Protein AF-A0A660KYA1-F1 (afdb_monomer_lite)

pLDDT: mean 77.98, std 19.25, range [27.88, 95.69]

Organism: NCBI:txid166793

Radius of gyration: 19.69 Å; chains: 1; bounding box: 52×46×53 Å

Structure (mmCIF, N/CA/C/O backbone):
data_AF-A0A660KYA1-F1
#
_entry.id   AF-A0A660KYA1-F1
#
loop_
_atom_site.group_PDB
_atom_site.id
_atom_site.type_symbol
_atom_site.label_atom_id
_atom_site.label_alt_id
_atom_site.label_comp_id
_atom_site.label_asym_id
_atom_site.label_entity_id
_atom_site.label_seq_id
_atom_site.pdbx_PDB_ins_code
_atom_site.Cartn_x
_atom_site.Cartn_y
_atom_site.Cartn_z
_atom_site.occupancy
_atom_site.B_iso_or_equiv
_atom_site.auth_seq_id
_atom_site.auth_comp_id
_atom_site.auth_asym_id
_atom_site.auth_atom_id
_atom_site.pdbx_PDB_model_num
ATOM 1 N N . MET A 1 1 ? 7.947 -27.185 -27.663 1.00 55.62 1 MET A N 1
ATOM 2 C CA . MET A 1 1 ? 8.099 -25.722 -27.569 1.00 55.62 1 MET A CA 1
ATOM 3 C C . MET A 1 1 ? 7.355 -25.129 -28.736 1.00 55.62 1 MET A C 1
ATOM 5 O O . MET A 1 1 ? 7.664 -25.486 -29.867 1.00 55.62 1 MET A O 1
ATOM 9 N N . ASP A 1 2 ? 6.355 -24.306 -28.454 1.00 72.62 2 ASP A N 1
ATOM 10 C CA . ASP A 1 2 ? 5.594 -23.610 -29.486 1.00 72.62 2 ASP A CA 1
ATOM 11 C C . ASP A 1 2 ? 6.434 -22.477 -30.085 1.00 72.62 2 ASP A C 1
ATOM 13 O O . ASP A 1 2 ? 7.180 -21.807 -29.367 1.00 72.62 2 ASP A O 1
ATOM 17 N N . THR A 1 3 ? 6.301 -22.231 -31.388 1.00 73.06 3 THR A N 1
ATOM 18 C CA . THR A 1 3 ? 7.051 -21.188 -32.115 1.00 73.06 3 THR A CA 1
ATOM 19 C C . THR A 1 3 ? 6.911 -19.813 -31.451 1.00 73.06 3 THR A C 1
ATOM 21 O O . THR A 1 3 ? 7.889 -19.086 -31.301 1.00 73.06 3 THR A O 1
ATOM 24 N N . ASN A 1 4 ? 5.722 -19.514 -30.921 1.00 71.75 4 ASN A N 1
ATOM 25 C CA . ASN A 1 4 ? 5.439 -18.275 -30.191 1.00 71.75 4 ASN A CA 1
ATOM 26 C C . ASN A 1 4 ? 6.200 -18.166 -28.857 1.00 71.75 4 ASN A C 1
ATOM 28 O O . ASN A 1 4 ? 6.619 -17.079 -28.465 1.00 71.75 4 ASN A O 1
ATOM 32 N N . GLN A 1 5 ? 6.402 -19.281 -28.145 1.00 71.19 5 GLN A N 1
ATOM 33 C CA . GLN A 1 5 ? 7.176 -19.287 -26.897 1.00 71.19 5 GLN A CA 1
ATOM 34 C C . GLN A 1 5 ? 8.670 -19.102 -27.172 1.00 71.19 5 GLN A C 1
ATOM 36 O O . GLN A 1 5 ? 9.360 -18.427 -26.409 1.00 71.19 5 GLN A O 1
ATOM 41 N N . TYR A 1 6 ? 9.156 -19.664 -28.279 1.00 75.31 6 TYR A N 1
ATOM 42 C CA . TYR A 1 6 ? 10.536 -19.500 -28.719 1.00 75.31 6 TYR A CA 1
ATOM 43 C C . TYR A 1 6 ? 10.843 -18.042 -29.088 1.00 75.31 6 TYR A C 1
ATOM 45 O O . TYR A 1 6 ? 11.809 -17.475 -28.582 1.00 75.31 6 TYR A O 1
ATOM 53 N N . GLU A 1 7 ? 9.997 -17.397 -29.895 1.00 78.12 7 GLU A N 1
ATOM 54 C CA . GLU A 1 7 ? 10.187 -15.991 -30.282 1.00 78.12 7 GLU A CA 1
ATOM 55 C C . GLU A 1 7 ? 10.126 -15.035 -29.083 1.00 78.12 7 GLU A C 1
ATOM 57 O O . GLU A 1 7 ? 10.932 -14.103 -28.979 1.00 78.12 7 GLU A O 1
ATOM 62 N N . ALA A 1 8 ? 9.227 -15.296 -28.131 1.00 75.00 8 ALA A N 1
ATOM 63 C CA . ALA A 1 8 ? 9.150 -14.537 -26.888 1.00 75.00 8 ALA A CA 1
ATOM 64 C C . ALA A 1 8 ? 10.419 -14.699 -26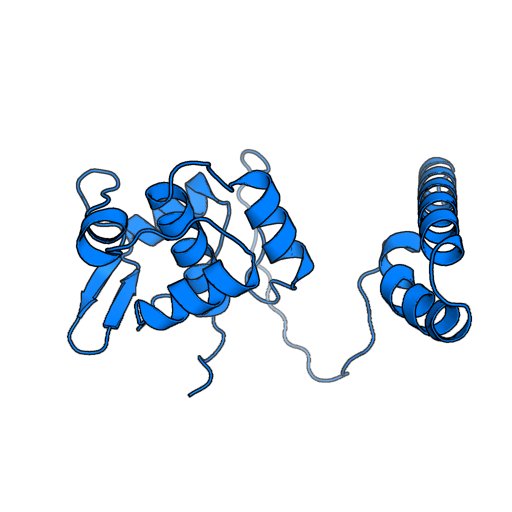.032 1.00 75.00 8 ALA A C 1
ATOM 66 O O . ALA A 1 8 ? 10.960 -13.703 -25.547 1.00 75.00 8 ALA A O 1
ATOM 67 N N . ALA A 1 9 ? 10.934 -15.924 -25.882 1.00 75.38 9 ALA A N 1
ATOM 68 C CA . ALA A 1 9 ? 12.169 -16.188 -25.143 1.00 75.38 9 ALA A CA 1
ATOM 69 C C . ALA A 1 9 ? 13.390 -15.531 -25.810 1.00 75.38 9 ALA A C 1
ATOM 71 O O . ALA A 1 9 ? 14.206 -14.910 -25.132 1.00 75.38 9 ALA A O 1
ATOM 72 N N . VAL A 1 10 ? 13.484 -15.588 -27.144 1.00 80.00 10 VAL A N 1
ATOM 73 C CA . VAL A 1 10 ? 14.553 -14.931 -27.915 1.00 80.00 10 VAL A CA 1
ATOM 74 C C . VAL A 1 10 ? 14.497 -13.412 -27.757 1.00 80.00 10 VAL A C 1
ATOM 76 O O . VAL A 1 10 ? 15.536 -12.770 -27.602 1.00 80.00 10 VAL A O 1
ATOM 79 N N . THR A 1 11 ? 13.299 -12.828 -27.762 1.00 84.44 11 THR A N 1
ATOM 80 C CA . THR A 1 11 ? 13.113 -11.384 -27.568 1.00 84.44 11 THR A CA 1
ATOM 81 C C . THR A 1 11 ? 13.566 -10.959 -26.171 1.00 84.44 11 THR A C 1
ATOM 83 O O . THR A 1 11 ? 14.367 -10.035 -26.047 1.00 84.44 11 THR A O 1
ATOM 86 N N . ARG A 1 12 ? 13.151 -11.686 -25.125 1.00 80.06 12 ARG A N 1
ATOM 87 C CA . ARG A 1 12 ? 13.572 -11.422 -23.737 1.00 80.06 12 ARG A CA 1
ATOM 88 C C . ARG A 1 12 ? 15.075 -11.590 -23.547 1.00 80.06 12 ARG A C 1
ATOM 90 O O . ARG A 1 12 ? 15.698 -10.755 -22.902 1.00 80.06 12 ARG A O 1
ATOM 97 N N . LEU A 1 13 ? 15.671 -12.622 -24.146 1.00 85.06 13 LEU A N 1
ATOM 98 C CA . LEU A 1 13 ? 17.114 -12.851 -24.087 1.00 85.06 13 LEU A CA 1
ATOM 99 C C . LEU A 1 13 ? 17.899 -11.689 -24.715 1.00 85.06 13 LEU A C 1
ATOM 101 O O . LEU A 1 13 ? 18.899 -11.256 -24.150 1.00 85.06 13 LEU A O 1
ATOM 105 N N . LYS A 1 14 ? 17.434 -11.147 -25.849 1.00 85.38 14 LYS A N 1
ATOM 106 C CA . LYS A 1 14 ? 18.053 -9.969 -26.480 1.00 85.38 14 LYS A CA 1
ATOM 107 C C . LYS A 1 14 ? 17.962 -8.729 -25.592 1.00 85.38 14 LYS A C 1
ATOM 109 O O . LYS A 1 14 ? 18.950 -8.011 -25.467 1.00 85.38 14 LYS A O 1
ATOM 114 N N . SER A 1 15 ? 16.814 -8.503 -24.953 1.00 82.44 15 SER A N 1
ATOM 115 C CA . SER A 1 15 ? 16.641 -7.405 -23.996 1.00 82.44 15 SER A CA 1
ATOM 116 C C . SER A 1 15 ? 17.570 -7.545 -22.788 1.00 82.44 15 SER A C 1
ATOM 118 O O . SER A 1 15 ? 18.212 -6.576 -22.400 1.00 82.44 15 SER A O 1
ATOM 120 N N . VAL A 1 16 ? 17.703 -8.752 -22.231 1.00 83.19 16 VAL A N 1
ATOM 121 C CA . VAL A 1 16 ? 18.611 -9.025 -21.104 1.00 83.19 16 VAL A CA 1
ATOM 122 C C . VAL A 1 16 ? 20.074 -8.833 -21.502 1.00 83.19 16 VAL A C 1
ATOM 124 O O . VAL A 1 16 ? 20.836 -8.241 -20.743 1.00 83.19 16 VAL A O 1
ATOM 127 N N . ASN A 1 17 ? 20.469 -9.269 -22.700 1.00 85.19 17 ASN A N 1
ATOM 128 C CA . ASN A 1 17 ? 21.837 -9.077 -23.176 1.00 85.19 17 ASN A CA 1
ATOM 129 C C . ASN A 1 17 ? 22.198 -7.588 -23.315 1.00 85.19 17 ASN A C 1
ATOM 131 O O . ASN A 1 17 ? 23.277 -7.196 -22.888 1.00 85.19 17 ASN A O 1
ATOM 135 N N . ALA A 1 18 ? 21.281 -6.757 -23.826 1.00 86.06 18 ALA A N 1
ATOM 136 C CA . ALA A 1 18 ? 21.496 -5.311 -23.915 1.00 86.06 18 ALA A CA 1
ATOM 137 C C . ALA A 1 18 ? 21.734 -4.675 -22.533 1.00 86.06 18 ALA A C 1
ATOM 139 O O . ALA A 1 18 ? 22.658 -3.892 -22.362 1.00 86.06 18 ALA A O 1
ATOM 140 N N . VAL A 1 19 ? 20.958 -5.075 -21.520 1.00 83.25 19 VAL A N 1
ATOM 141 C CA . VAL A 1 19 ? 21.129 -4.581 -20.142 1.00 83.25 19 VAL A CA 1
ATOM 142 C C . VAL A 1 19 ? 22.456 -5.049 -19.532 1.00 83.25 19 VAL A C 1
ATOM 144 O O . VAL A 1 19 ? 23.109 -4.299 -18.814 1.00 83.25 19 VAL A O 1
ATOM 147 N N . ILE A 1 20 ? 22.882 -6.281 -19.815 1.00 82.00 20 ILE A N 1
ATOM 148 C CA . ILE A 1 20 ? 24.138 -6.839 -19.291 1.00 82.00 20 ILE A CA 1
ATOM 149 C C . ILE A 1 20 ? 25.370 -6.203 -19.948 1.00 82.00 20 ILE A C 1
ATOM 151 O O . ILE A 1 20 ? 26.419 -6.104 -19.308 1.00 82.00 20 ILE A O 1
ATOM 155 N N . GLU A 1 21 ? 25.263 -5.755 -21.198 1.00 86.94 21 GLU A N 1
ATOM 156 C CA . GLU A 1 21 ? 26.346 -5.058 -21.896 1.00 86.94 21 GLU A CA 1
ATOM 157 C C . GLU A 1 21 ? 26.697 -3.709 -21.256 1.00 86.94 21 GLU A C 1
ATOM 159 O O . GLU A 1 21 ? 27.880 -3.358 -21.235 1.00 86.94 21 GLU A O 1
ATOM 164 N N . ASP A 1 22 ? 25.720 -3.027 -20.654 1.00 85.38 22 ASP A N 1
ATOM 165 C CA . ASP A 1 22 ? 25.914 -1.760 -19.935 1.00 85.38 22 ASP A CA 1
ATOM 166 C C . ASP A 1 22 ? 26.448 -1.948 -18.500 1.00 85.38 22 ASP A C 1
ATOM 168 O O . ASP A 1 22 ? 26.892 -0.991 -17.863 1.00 85.38 22 ASP A O 1
ATOM 172 N N . LEU A 1 23 ? 26.446 -3.181 -17.976 1.00 82.75 23 LEU A N 1
ATOM 173 C CA . LEU A 1 23 ? 26.941 -3.495 -16.633 1.00 82.75 23 LEU A CA 1
ATOM 174 C C . LEU A 1 23 ? 28.458 -3.722 -16.602 1.00 82.75 23 LEU A C 1
ATOM 176 O O . LEU A 1 23 ? 29.079 -4.174 -17.573 1.00 82.75 23 LEU A O 1
ATOM 180 N N . ASP A 1 24 ? 29.052 -3.476 -15.432 1.00 81.81 24 ASP A N 1
ATOM 181 C CA . ASP A 1 24 ? 30.459 -3.775 -15.161 1.00 81.81 24 ASP A CA 1
ATOM 182 C C . ASP A 1 24 ? 30.750 -5.274 -15.411 1.00 81.81 24 ASP A C 1
ATOM 184 O O . ASP A 1 24 ? 29.997 -6.130 -14.930 1.00 81.81 24 ASP A O 1
ATOM 188 N N . PRO A 1 25 ? 31.819 -5.631 -16.153 1.00 86.81 25 PRO A N 1
ATOM 189 C CA . PRO A 1 25 ? 32.180 -7.020 -16.436 1.00 86.81 25 PRO A CA 1
ATOM 190 C C . PRO A 1 25 ? 32.226 -7.939 -15.208 1.00 86.81 25 PRO A C 1
ATOM 192 O O . PRO A 1 25 ? 31.899 -9.120 -15.332 1.00 86.81 25 PRO A O 1
ATOM 195 N N . ALA A 1 26 ? 32.585 -7.415 -14.032 1.00 84.12 26 ALA A N 1
ATOM 196 C CA . ALA A 1 26 ? 32.678 -8.183 -12.794 1.00 84.12 26 ALA A CA 1
ATOM 197 C C . ALA A 1 26 ? 31.316 -8.675 -12.272 1.00 84.12 26 ALA A C 1
ATOM 199 O O . ALA A 1 26 ? 31.270 -9.686 -11.576 1.00 84.12 26 ALA A O 1
ATOM 200 N N . ILE A 1 27 ? 30.213 -8.001 -12.621 1.00 80.19 27 ILE A N 1
ATOM 201 C CA . ILE A 1 27 ? 28.866 -8.314 -12.108 1.00 80.19 27 ILE A CA 1
ATOM 202 C C . ILE A 1 27 ? 27.945 -8.959 -13.150 1.00 80.19 27 ILE A C 1
ATOM 204 O O . ILE A 1 27 ? 26.866 -9.432 -12.799 1.00 80.19 27 ILE A O 1
ATOM 208 N N . ARG A 1 28 ? 28.356 -9.034 -14.424 1.00 85.12 28 ARG A N 1
ATOM 209 C CA . ARG A 1 28 ? 27.531 -9.584 -15.522 1.00 85.12 28 ARG A CA 1
ATOM 210 C C . ARG A 1 28 ? 27.067 -11.016 -15.266 1.00 85.12 28 ARG A C 1
ATOM 212 O O . ARG A 1 28 ? 25.922 -11.354 -15.553 1.00 85.12 28 ARG A O 1
ATOM 219 N N . ALA A 1 29 ? 27.949 -11.851 -14.717 1.00 78.12 29 ALA A N 1
ATOM 220 C CA . ALA A 1 29 ? 27.652 -13.257 -14.448 1.00 78.12 29 ALA A CA 1
ATOM 221 C C . ALA A 1 29 ? 26.574 -13.430 -13.366 1.00 78.12 29 ALA A C 1
ATOM 223 O O . ALA A 1 29 ? 25.699 -14.287 -13.500 1.00 78.12 29 ALA A O 1
ATOM 224 N N . ASP A 1 30 ? 26.605 -12.600 -12.323 1.00 79.31 30 ASP A N 1
ATOM 225 C CA . ASP A 1 30 ? 25.606 -12.640 -11.255 1.00 79.31 30 ASP A CA 1
ATOM 226 C C . ASP A 1 30 ? 24.306 -11.941 -11.671 1.00 79.31 30 ASP A C 1
ATOM 228 O O . ASP A 1 30 ? 23.225 -12.448 -11.378 1.00 79.31 30 ASP A O 1
ATOM 232 N N . ALA A 1 31 ? 24.380 -10.863 -12.458 1.00 79.69 31 ALA A N 1
ATOM 233 C CA . ALA A 1 31 ? 23.206 -10.216 -13.043 1.00 79.69 31 ALA A CA 1
ATOM 234 C C . ALA A 1 31 ? 22.424 -11.161 -13.973 1.00 79.69 31 ALA A C 1
ATOM 236 O O . ALA A 1 31 ? 21.196 -11.223 -13.903 1.00 79.69 31 ALA A O 1
ATOM 237 N N . PHE A 1 32 ? 23.117 -11.964 -14.792 1.00 80.94 32 PHE A N 1
ATOM 238 C CA . PHE A 1 32 ? 22.461 -12.963 -15.641 1.00 80.94 32 PHE A CA 1
ATOM 239 C C . PHE A 1 32 ? 21.710 -14.020 -14.820 1.00 80.94 32 PHE A C 1
ATOM 241 O O . PHE A 1 32 ? 20.608 -14.410 -15.193 1.00 80.94 32 PHE A O 1
ATOM 248 N N . ARG A 1 33 ? 22.260 -14.451 -13.675 1.00 80.81 33 ARG A N 1
ATOM 249 C CA . ARG A 1 33 ? 21.587 -15.407 -12.775 1.00 80.81 33 ARG A CA 1
ATOM 250 C C . ARG A 1 33 ? 20.295 -14.851 -12.188 1.00 80.81 33 ARG A C 1
ATOM 252 O O . ARG A 1 33 ? 19.345 -15.605 -12.013 1.00 80.81 33 ARG A O 1
ATOM 259 N N . VAL A 1 34 ? 20.254 -13.554 -11.890 1.00 80.12 34 VAL A N 1
ATOM 260 C CA . VAL A 1 34 ? 19.038 -12.888 -11.396 1.00 80.12 34 VAL A CA 1
ATOM 261 C C . VAL A 1 34 ? 17.976 -12.804 -12.498 1.00 80.12 34 VAL A C 1
ATOM 263 O O . VAL A 1 34 ? 16.793 -12.973 -12.226 1.00 80.12 34 VAL A O 1
ATOM 266 N N . LEU A 1 35 ? 18.394 -12.612 -13.752 1.00 81.31 35 LEU A N 1
ATOM 267 C CA . LEU A 1 35 ? 17.501 -12.439 -14.906 1.00 81.31 35 LEU A CA 1
ATOM 268 C C . LEU A 1 35 ? 17.138 -13.755 -15.628 1.00 81.31 35 LEU A C 1
ATOM 270 O O . LEU A 1 35 ? 16.344 -13.748 -16.570 1.00 81.31 35 LEU A O 1
ATOM 274 N N . GLU A 1 36 ? 17.680 -14.897 -15.200 1.00 78.62 36 GLU A N 1
ATOM 275 C CA . GLU A 1 36 ? 17.474 -16.211 -15.831 1.00 78.62 36 GLU A CA 1
ATOM 276 C C . GLU A 1 36 ? 15.990 -16.636 -15.848 1.00 78.62 36 GLU A C 1
ATOM 278 O O . GLU A 1 36 ? 15.489 -17.179 -16.841 1.00 78.62 36 GLU A O 1
ATOM 283 N N . SER A 1 37 ? 15.249 -16.338 -14.780 1.00 76.25 37 SER A N 1
ATOM 284 C CA . SER A 1 37 ? 13.807 -16.609 -14.676 1.00 76.25 37 SER A CA 1
ATOM 285 C C . SER A 1 37 ? 12.972 -15.776 -15.638 1.00 76.25 37 SER A C 1
ATOM 287 O O . SER A 1 37 ? 12.000 -16.270 -16.212 1.00 76.25 37 SER A O 1
ATOM 289 N N . TYR A 1 38 ? 13.385 -14.533 -15.877 1.00 75.06 38 TYR A N 1
ATOM 290 C CA . TYR A 1 38 ? 12.726 -13.641 -16.822 1.00 75.06 38 TYR A CA 1
ATOM 291 C C . TYR A 1 38 ? 12.835 -14.174 -18.258 1.00 75.06 38 TYR A C 1
ATOM 293 O O . TYR A 1 38 ? 11.864 -14.164 -19.018 1.00 75.06 38 TYR A O 1
ATOM 301 N N . VAL A 1 39 ? 14.003 -14.712 -18.622 1.00 76.44 39 VAL A N 1
ATOM 302 C CA . VAL A 1 39 ? 14.239 -15.292 -19.952 1.00 76.44 39 VAL A CA 1
ATOM 303 C C . VAL A 1 39 ? 13.485 -16.608 -20.134 1.00 76.44 39 VAL A C 1
ATOM 305 O O . VAL A 1 39 ? 12.856 -16.823 -21.170 1.00 76.44 39 VAL A O 1
ATOM 308 N N . THR A 1 40 ? 13.524 -17.487 -19.133 1.00 74.19 40 THR A N 1
ATOM 309 C CA . THR A 1 40 ? 12.934 -18.832 -19.226 1.00 74.19 40 THR A CA 1
ATOM 310 C C . THR A 1 40 ? 11.425 -18.852 -18.991 1.00 74.19 40 THR A C 1
ATOM 312 O O . THR A 1 40 ? 10.767 -19.829 -19.347 1.00 74.19 40 THR A O 1
ATOM 315 N N . GLY A 1 41 ? 10.854 -17.788 -18.415 1.00 64.38 41 GLY A N 1
ATOM 316 C CA . GLY A 1 41 ? 9.443 -17.744 -18.024 1.00 64.38 41 GLY A CA 1
ATOM 317 C C . GLY A 1 41 ? 9.081 -18.781 -16.955 1.00 64.38 41 GLY A C 1
ATOM 318 O O . GLY A 1 41 ? 7.899 -19.034 -16.731 1.00 64.38 41 GLY A O 1
ATOM 319 N N . ALA A 1 42 ? 10.085 -19.399 -16.327 1.00 54.84 42 ALA A N 1
ATOM 320 C CA . ALA A 1 42 ? 9.917 -20.363 -15.259 1.00 54.84 42 ALA A CA 1
ATOM 321 C C . ALA A 1 42 ? 10.065 -19.645 -13.907 1.00 54.84 42 ALA A C 1
ATOM 323 O O . ALA A 1 42 ? 11.010 -18.869 -13.732 1.00 54.84 42 ALA A O 1
ATOM 324 N N . PRO A 1 43 ? 9.170 -19.899 -12.936 1.00 47.56 43 PRO A N 1
ATOM 325 C CA . PRO A 1 43 ? 9.359 -19.404 -11.580 1.00 47.56 43 PRO A CA 1
ATOM 326 C C . PRO A 1 43 ? 10.665 -19.976 -11.014 1.00 47.56 43 PRO A C 1
ATOM 328 O O . PRO A 1 43 ? 10.970 -21.156 -11.201 1.00 47.56 43 PRO A O 1
ATOM 331 N N . THR A 1 44 ? 11.448 -19.132 -10.345 1.00 46.19 44 THR A N 1
ATOM 332 C CA . THR A 1 44 ? 12.749 -19.459 -9.749 1.00 46.19 44 THR A CA 1
ATOM 333 C C . THR A 1 44 ? 12.622 -20.574 -8.707 1.00 46.19 44 THR A C 1
ATOM 335 O O . THR A 1 44 ? 12.509 -20.343 -7.507 1.00 46.19 44 THR A O 1
ATOM 338 N N . THR A 1 45 ? 12.701 -21.836 -9.125 1.00 47.91 45 THR A N 1
ATOM 339 C CA . THR A 1 45 ? 12.856 -22.954 -8.191 1.00 47.91 45 THR A CA 1
ATOM 340 C C . THR A 1 45 ? 14.310 -23.053 -7.748 1.00 47.91 45 THR A C 1
ATOM 342 O O . THR A 1 45 ? 15.059 -23.902 -8.228 1.00 47.91 45 THR A O 1
ATOM 345 N N . LYS A 1 46 ? 14.716 -22.203 -6.802 1.00 48.75 46 LYS A N 1
ATOM 346 C CA . LYS A 1 46 ? 15.851 -22.488 -5.915 1.00 48.75 46 LYS A CA 1
ATOM 347 C C . LYS A 1 46 ? 15.534 -22.031 -4.497 1.00 48.75 46 LYS A C 1
ATOM 349 O O . LYS A 1 46 ? 15.840 -20.915 -4.104 1.00 48.75 46 LYS A O 1
ATOM 354 N N . GLY A 1 47 ? 14.963 -22.952 -3.722 1.00 37.94 47 GLY A N 1
ATOM 355 C CA . GLY A 1 47 ? 14.876 -22.814 -2.273 1.00 37.94 47 GLY A CA 1
ATOM 356 C C . GLY A 1 47 ? 13.832 -23.712 -1.620 1.00 37.94 47 GLY A C 1
ATOM 357 O O . GLY A 1 47 ? 12.725 -23.264 -1.373 1.00 37.94 47 GLY A O 1
ATOM 358 N N . ARG A 1 48 ? 14.262 -24.923 -1.236 1.00 31.11 48 ARG A N 1
ATOM 359 C CA . ARG A 1 48 ? 13.668 -25.798 -0.205 1.00 31.11 48 ARG A CA 1
ATOM 360 C C . ARG A 1 48 ? 12.537 -26.744 -0.639 1.00 31.11 48 ARG A C 1
ATOM 362 O O . ARG A 1 48 ? 11.362 -26.404 -0.686 1.00 31.11 48 ARG A O 1
ATOM 369 N N . ALA A 1 49 ? 12.937 -27.999 -0.842 1.00 40.94 49 ALA A N 1
ATOM 370 C CA . ALA A 1 49 ? 12.095 -29.142 -0.526 1.00 40.94 49 ALA A CA 1
ATOM 371 C C . ALA A 1 49 ? 11.742 -29.090 0.970 1.00 40.94 49 ALA A C 1
ATOM 373 O O . ALA A 1 49 ? 12.645 -28.997 1.797 1.00 40.94 49 ALA A O 1
ATOM 374 N N . ASP A 1 50 ? 10.453 -29.043 1.305 1.00 37.16 50 ASP A N 1
ATOM 375 C CA . ASP A 1 50 ? 9.821 -30.046 2.166 1.00 37.16 50 ASP A CA 1
ATOM 376 C C . ASP A 1 50 ? 8.328 -29.766 2.383 1.00 37.16 50 ASP A C 1
ATOM 378 O O . ASP A 1 50 ? 7.878 -28.642 2.593 1.00 37.16 50 ASP A O 1
ATOM 382 N N . THR A 1 51 ? 7.593 -30.876 2.410 1.00 33.41 51 THR A N 1
ATOM 383 C CA . THR A 1 51 ? 6.220 -31.085 2.893 1.00 33.41 51 THR A CA 1
ATOM 384 C C . THR A 1 51 ? 5.032 -30.519 2.105 1.00 33.41 51 THR A C 1
ATOM 386 O O . THR A 1 51 ? 4.601 -29.378 2.222 1.00 33.41 51 THR A O 1
ATOM 389 N N . ALA A 1 52 ? 4.429 -31.464 1.384 1.00 42.84 52 ALA A N 1
ATOM 390 C CA . ALA A 1 52 ? 3.022 -31.584 1.040 1.00 42.84 52 ALA A CA 1
ATOM 391 C C . ALA A 1 52 ? 2.027 -31.032 2.081 1.00 42.84 52 ALA A C 1
ATOM 393 O O . ALA A 1 52 ? 2.128 -31.344 3.263 1.00 42.84 52 ALA A O 1
ATOM 394 N N . SER A 1 53 ? 0.953 -30.397 1.601 1.00 33.09 53 SER A N 1
ATOM 395 C CA . SER A 1 53 ? -0.407 -30.864 1.901 1.00 33.09 53 SER A CA 1
ATOM 396 C C . SER A 1 53 ? -1.432 -30.253 0.943 1.00 33.09 53 SER A C 1
ATOM 398 O O . SER A 1 53 ? -1.429 -29.060 0.652 1.00 33.09 53 SER A O 1
ATOM 400 N N . GLN A 1 54 ? -2.304 -31.124 0.453 1.00 45.53 54 GLN A N 1
ATOM 401 C CA . GLN A 1 54 ? -3.460 -30.858 -0.391 1.00 45.53 54 GLN A CA 1
ATOM 402 C C . GLN A 1 54 ? -4.499 -29.983 0.331 1.00 45.53 54 GLN A C 1
ATOM 404 O O . GLN A 1 54 ? -4.763 -30.196 1.513 1.00 45.53 54 GLN A O 1
ATOM 409 N N . ARG A 1 55 ? -5.229 -29.145 -0.418 1.00 34.59 55 ARG A N 1
ATOM 410 C CA . ARG A 1 55 ? -6.683 -29.323 -0.623 1.00 34.59 55 ARG A CA 1
ATOM 411 C C . ARG A 1 55 ? -7.248 -28.332 -1.643 1.00 34.59 55 ARG A C 1
ATOM 413 O O . ARG A 1 55 ? -6.907 -27.157 -1.662 1.00 34.59 55 ARG A O 1
ATOM 420 N N . ALA A 1 56 ? -8.108 -28.893 -2.483 1.00 39.03 56 ALA A N 1
ATOM 421 C CA . ALA A 1 56 ? -8.868 -28.278 -3.558 1.00 39.03 56 ALA A CA 1
ATOM 422 C C . ALA A 1 56 ? -10.131 -27.541 -3.063 1.00 39.03 56 ALA A C 1
ATOM 424 O O . ALA A 1 56 ? -10.570 -27.754 -1.932 1.00 39.03 56 ALA A O 1
ATOM 425 N N . GLY A 1 57 ? -10.732 -26.755 -3.965 1.00 31.20 57 GLY A N 1
ATOM 426 C CA . GLY A 1 57 ? -12.057 -26.122 -3.861 1.00 31.20 57 GLY A CA 1
ATOM 427 C C . GLY A 1 57 ? -12.028 -24.741 -4.530 1.00 31.20 57 GLY A C 1
ATOM 428 O O . GLY A 1 57 ? -11.591 -23.787 -3.902 1.00 31.20 57 GLY A O 1
ATOM 429 N N . ASP A 1 58 ? -12.138 -24.626 -5.852 1.00 36.66 58 ASP A N 1
ATOM 430 C CA . ASP A 1 58 ? -13.330 -24.723 -6.721 1.00 36.66 58 ASP A CA 1
ATOM 431 C C . ASP A 1 58 ? -14.088 -23.387 -6.923 1.00 36.66 58 ASP A C 1
ATOM 433 O O . ASP A 1 58 ? -14.389 -22.662 -5.982 1.00 36.66 58 ASP A O 1
ATOM 437 N N . ALA A 1 59 ? -14.300 -23.128 -8.218 1.00 35.78 59 ALA A N 1
ATOM 438 C CA . ALA A 1 59 ? -15.188 -22.252 -8.986 1.00 35.78 59 ALA A CA 1
ATOM 439 C C . ALA A 1 59 ? -15.723 -20.898 -8.466 1.00 35.78 59 ALA A C 1
ATOM 441 O O . ALA A 1 59 ? -16.411 -20.787 -7.457 1.00 35.78 59 ALA A O 1
ATOM 442 N N . GLY A 1 60 ? -15.587 -19.890 -9.341 1.00 27.88 60 GLY A N 1
ATOM 443 C CA . GLY A 1 60 ? -16.432 -18.692 -9.376 1.00 27.88 60 GLY A CA 1
ATOM 444 C C . GLY A 1 60 ? -15.871 -17.613 -10.305 1.00 27.88 60 GLY A C 1
ATOM 445 O O . GLY A 1 60 ? -15.154 -16.731 -9.850 1.00 27.88 60 GLY A O 1
ATOM 446 N N . GLY A 1 61 ? -16.139 -17.727 -11.610 1.00 31.75 61 GLY A N 1
ATOM 447 C CA . GLY A 1 61 ? -15.631 -16.825 -12.647 1.00 31.75 61 GLY A CA 1
ATOM 448 C C . GLY A 1 61 ? -16.299 -15.447 -12.678 1.00 31.75 61 GLY A C 1
ATOM 449 O O . GLY A 1 61 ? -17.473 -15.302 -12.347 1.00 31.75 61 GLY A O 1
ATOM 450 N N . GLY A 1 62 ? -15.534 -14.456 -13.138 1.00 28.70 62 GLY A N 1
ATOM 451 C CA . GLY A 1 62 ? -15.995 -13.101 -13.431 1.00 28.70 62 GLY A CA 1
ATOM 452 C C . GLY A 1 62 ? -14.824 -12.121 -13.450 1.00 28.70 62 GLY A C 1
ATOM 453 O O . GLY A 1 62 ? -14.370 -11.714 -12.392 1.00 28.70 62 GLY A O 1
ATOM 454 N N . GLU A 1 63 ? -14.351 -11.795 -14.656 1.00 34.59 63 GLU A N 1
ATOM 455 C CA . GLU A 1 63 ? -13.402 -10.719 -14.990 1.00 34.59 63 GLU A CA 1
ATOM 456 C C . GLU A 1 63 ? -12.027 -10.775 -14.291 1.00 34.59 63 GLU A C 1
ATOM 458 O O . GLU A 1 63 ? -11.846 -10.415 -13.132 1.00 34.59 63 GLU A O 1
ATOM 463 N N . THR A 1 64 ? -11.018 -11.247 -15.028 1.00 33.94 64 THR A N 1
ATOM 464 C CA . THR A 1 64 ? -9.624 -11.393 -14.588 1.00 33.94 64 THR A CA 1
ATOM 465 C C . THR A 1 64 ? -8.957 -10.043 -14.314 1.00 33.94 64 THR A C 1
ATOM 467 O O . THR A 1 64 ? -8.118 -9.574 -15.080 1.00 33.94 64 THR A O 1
ATOM 470 N N . VAL A 1 65 ? -9.257 -9.446 -13.163 1.00 40.09 65 VAL A N 1
ATOM 471 C CA . VAL A 1 65 ? -8.230 -8.731 -12.407 1.00 40.09 65 VAL A CA 1
ATOM 472 C C . VAL A 1 65 ? -7.276 -9.817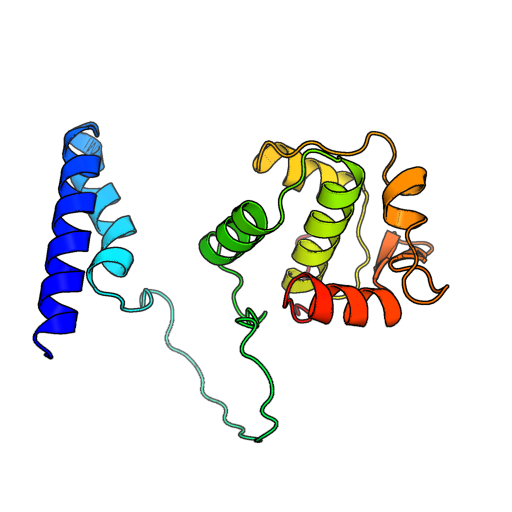 -11.926 1.00 40.09 65 VAL A C 1
ATOM 474 O O . VAL A 1 65 ? -7.699 -10.729 -11.221 1.00 40.09 65 VAL A O 1
ATOM 477 N N . SER A 1 66 ? -6.017 -9.790 -12.368 1.00 41.75 66 SER A N 1
ATOM 478 C CA . SER A 1 66 ? -4.990 -10.712 -11.873 1.00 41.75 66 SER A CA 1
ATOM 479 C C . SER A 1 66 ? -4.899 -10.554 -10.353 1.00 41.75 66 SER A C 1
ATOM 481 O O . SER A 1 66 ? -4.366 -9.565 -9.854 1.00 41.75 66 SER A O 1
ATOM 483 N N . VAL A 1 67 ? -5.537 -11.466 -9.617 1.00 41.75 67 VAL A N 1
ATOM 484 C CA . VAL A 1 67 ? -5.617 -11.409 -8.159 1.00 41.75 67 VAL A CA 1
ATOM 485 C C . VAL A 1 67 ? -4.305 -11.949 -7.622 1.00 41.75 67 VAL A C 1
ATOM 487 O O . VAL A 1 67 ? -4.107 -13.166 -7.590 1.00 41.75 67 VAL A O 1
ATOM 490 N N . ILE A 1 68 ? -3.410 -11.055 -7.212 1.00 51.50 68 ILE A N 1
ATOM 491 C CA . ILE A 1 68 ? -2.094 -11.434 -6.703 1.00 51.50 68 ILE A CA 1
ATOM 492 C C . ILE A 1 68 ? -2.308 -12.223 -5.401 1.00 51.50 68 ILE A C 1
ATOM 494 O O . ILE A 1 68 ? -2.862 -11.726 -4.415 1.00 51.50 68 ILE A O 1
ATOM 498 N N . ALA A 1 69 ? -1.970 -13.514 -5.431 1.00 41.19 69 ALA A N 1
ATOM 499 C CA . ALA A 1 69 ? -2.147 -14.417 -4.303 1.00 41.19 69 ALA A CA 1
ATOM 500 C C . ALA A 1 69 ? -1.074 -14.150 -3.234 1.00 41.19 69 ALA A C 1
ATOM 502 O O . ALA A 1 69 ? 0.120 -14.197 -3.496 1.00 41.19 69 ALA A O 1
ATOM 503 N N . ALA A 1 70 ? -1.530 -13.901 -2.008 1.00 48.00 70 ALA A N 1
ATOM 504 C CA . ALA A 1 70 ? -0.753 -13.372 -0.888 1.00 48.00 70 ALA A CA 1
ATOM 505 C C . ALA A 1 70 ? 0.286 -14.319 -0.250 1.00 48.00 70 ALA A C 1
ATOM 507 O O . ALA A 1 70 ? 0.931 -13.940 0.723 1.00 48.00 70 ALA A O 1
ATOM 508 N N . SER A 1 71 ? 0.463 -15.553 -0.731 1.00 41.59 71 SER A N 1
ATOM 509 C CA . SER A 1 71 ? 1.443 -16.467 -0.121 1.00 41.59 71 SER A CA 1
ATOM 510 C C . SER A 1 71 ? 2.894 -16.136 -0.483 1.00 41.59 71 SER A C 1
ATOM 512 O O . SER A 1 71 ? 3.793 -16.571 0.227 1.00 41.59 71 SER A O 1
ATOM 514 N N . THR A 1 72 ? 3.113 -15.329 -1.522 1.00 46.78 72 THR A N 1
ATOM 515 C CA . THR A 1 72 ? 4.417 -14.792 -1.931 1.00 46.78 72 THR A CA 1
ATOM 516 C C . THR A 1 72 ? 4.168 -13.562 -2.804 1.00 46.78 72 THR A C 1
ATOM 518 O O . THR A 1 72 ? 4.174 -13.664 -4.026 1.00 46.78 72 THR A O 1
ATOM 521 N N . LEU A 1 73 ? 3.892 -12.402 -2.199 1.00 60.44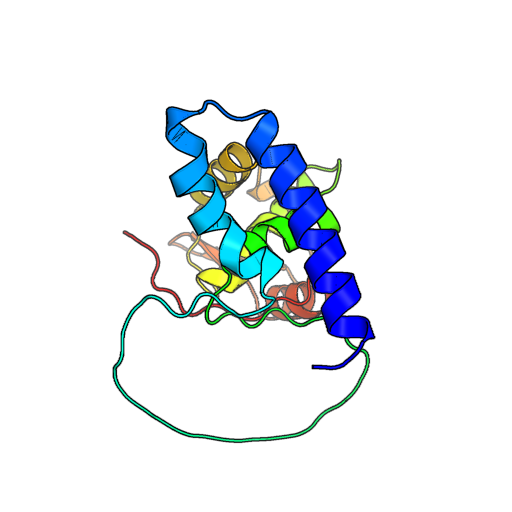 73 LEU A N 1
ATOM 522 C CA . LEU A 1 73 ? 4.215 -11.149 -2.884 1.00 60.44 73 LEU A CA 1
ATOM 523 C C . LEU A 1 73 ? 5.739 -11.073 -2.872 1.00 60.44 73 LEU A C 1
ATOM 525 O O . LEU A 1 73 ? 6.339 -10.671 -1.878 1.00 60.44 73 LEU A O 1
ATOM 529 N N . ASP A 1 74 ? 6.343 -11.607 -3.923 1.00 68.38 74 ASP A N 1
ATOM 530 C CA . ASP A 1 74 ? 7.722 -11.318 -4.263 1.00 68.38 74 ASP A CA 1
ATOM 531 C C . ASP A 1 74 ? 7.865 -9.822 -4.571 1.00 68.38 74 ASP A C 1
ATOM 533 O O . ASP A 1 74 ? 6.884 -9.127 -4.867 1.00 68.38 74 ASP A O 1
ATOM 537 N N . ASP A 1 75 ? 9.092 -9.316 -4.464 1.00 73.06 75 ASP A N 1
ATOM 538 C CA . ASP A 1 75 ? 9.386 -7.901 -4.705 1.00 73.06 75 ASP A CA 1
ATOM 539 C C . ASP A 1 75 ? 8.864 -7.452 -6.085 1.00 73.06 75 ASP A C 1
ATOM 541 O O . ASP A 1 75 ? 8.348 -6.342 -6.218 1.00 73.06 75 ASP A O 1
ATOM 545 N N . ASP A 1 76 ? 8.866 -8.350 -7.075 1.00 77.75 76 ASP A N 1
ATOM 546 C CA . ASP A 1 76 ? 8.340 -8.118 -8.423 1.00 77.75 76 ASP A CA 1
ATOM 547 C C . ASP A 1 76 ? 6.833 -7.824 -8.437 1.00 77.75 76 ASP A C 1
ATOM 549 O O . ASP A 1 76 ? 6.382 -6.891 -9.106 1.00 77.75 76 ASP A O 1
ATOM 553 N N . SER A 1 77 ? 6.027 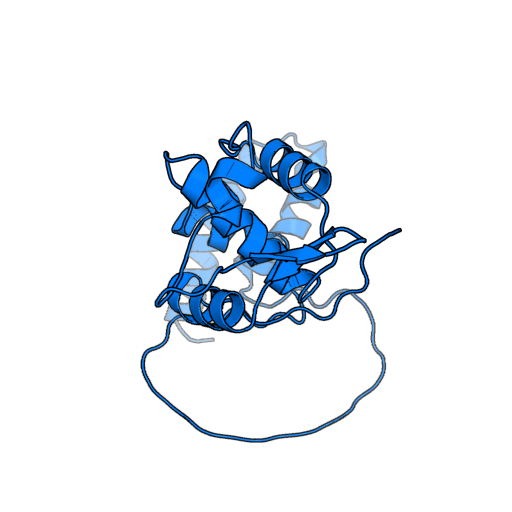-8.571 -7.679 1.00 81.88 77 SER A N 1
ATOM 554 C CA . SER A 1 77 ? 4.584 -8.325 -7.599 1.00 81.88 77 SER A CA 1
ATOM 555 C C . SER A 1 77 ? 4.258 -7.022 -6.860 1.00 81.88 77 SER A C 1
ATOM 557 O O . SER A 1 77 ? 3.272 -6.354 -7.183 1.00 81.88 77 SER A O 1
ATOM 559 N N . ILE A 1 78 ? 5.086 -6.636 -5.883 1.00 84.88 78 ILE A N 1
ATOM 560 C CA . ILE A 1 78 ? 4.979 -5.333 -5.213 1.00 84.88 78 ILE A CA 1
ATOM 561 C C . ILE A 1 78 ? 5.291 -4.213 -6.206 1.00 84.88 78 ILE A C 1
ATOM 563 O O . ILE A 1 78 ? 4.521 -3.259 -6.294 1.00 84.88 78 ILE A O 1
ATOM 567 N N . ILE A 1 79 ? 6.369 -4.342 -6.982 1.00 85.31 79 ILE A N 1
ATOM 568 C CA . ILE A 1 79 ? 6.747 -3.358 -8.003 1.00 85.31 79 ILE A CA 1
ATOM 569 C C . ILE A 1 79 ? 5.627 -3.200 -9.038 1.00 85.31 79 ILE A C 1
ATOM 571 O O . ILE A 1 79 ? 5.218 -2.076 -9.308 1.00 85.31 79 ILE A O 1
ATOM 575 N N . GLN A 1 80 ? 5.037 -4.293 -9.527 1.00 87.50 80 GLN A N 1
ATOM 576 C CA . GLN A 1 80 ? 3.904 -4.224 -10.462 1.00 87.50 80 GLN A CA 1
ATOM 577 C C . GLN A 1 80 ? 2.677 -3.510 -9.870 1.00 87.50 80 GLN A C 1
ATOM 579 O O . GLN A 1 80 ? 1.996 -2.750 -10.562 1.00 87.50 80 GLN A O 1
ATOM 584 N N . LEU A 1 81 ? 2.376 -3.743 -8.588 1.00 88.69 81 LEU A N 1
ATOM 585 C CA . LEU A 1 81 ? 1.309 -3.035 -7.871 1.00 88.69 81 LEU A CA 1
ATOM 586 C C . LEU A 1 81 ? 1.590 -1.534 -7.780 1.00 88.69 81 LEU A C 1
ATOM 588 O O . LEU A 1 81 ? 0.673 -0.733 -7.968 1.00 88.69 81 LEU A O 1
ATOM 592 N N . LEU A 1 82 ? 2.842 -1.170 -7.500 1.00 90.31 82 LEU A N 1
ATOM 593 C CA . LEU A 1 82 ? 3.287 0.216 -7.435 1.00 90.31 82 LEU A CA 1
ATOM 594 C C . LEU A 1 82 ? 3.176 0.888 -8.804 1.00 90.31 82 LEU A C 1
ATOM 596 O O . LEU A 1 82 ? 2.454 1.868 -8.922 1.00 90.31 82 LEU A O 1
ATOM 600 N N . GLU A 1 83 ? 3.764 0.318 -9.853 1.00 89.19 83 GLU A N 1
ATOM 601 C CA . GLU A 1 83 ? 3.720 0.884 -11.209 1.00 89.19 83 GLU A CA 1
ATOM 602 C C . GLU A 1 83 ? 2.290 1.092 -11.722 1.00 89.19 83 GLU A C 1
ATOM 604 O O . GLU A 1 83 ? 1.998 2.064 -12.419 1.00 89.19 83 GLU A O 1
ATOM 609 N N . LYS A 1 84 ? 1.373 0.186 -11.369 1.00 91.00 84 LYS A N 1
ATOM 610 C CA . LYS A 1 84 ? -0.017 0.247 -11.825 1.00 91.00 84 LYS A CA 1
ATOM 611 C C . LYS A 1 84 ? -0.866 1.271 -11.070 1.00 91.00 84 LYS A C 1
ATOM 613 O O . LYS A 1 84 ? -1.812 1.810 -11.646 1.00 91.00 84 LYS A O 1
ATOM 618 N N . HIS A 1 85 ? -0.604 1.475 -9.781 1.00 91.69 85 HIS A N 1
ATOM 619 C CA . HIS A 1 85 ? -1.508 2.209 -8.889 1.00 91.69 85 HIS A CA 1
ATOM 620 C C . HIS A 1 85 ? -0.874 3.414 -8.190 1.00 91.69 85 HIS A C 1
ATOM 622 O O . HIS A 1 85 ? -1.572 4.102 -7.438 1.00 91.69 85 HIS A O 1
ATOM 628 N N . GLU A 1 86 ? 0.412 3.682 -8.414 1.00 90.12 86 GLU A N 1
ATOM 629 C CA . GLU A 1 86 ? 1.059 4.898 -7.940 1.00 90.12 86 GLU A CA 1
ATOM 630 C C . GLU A 1 86 ? 0.333 6.132 -8.489 1.00 90.12 86 GLU A C 1
ATOM 632 O O . GLU A 1 86 ? -0.092 6.202 -9.643 1.00 90.12 86 GLU A O 1
ATOM 637 N N . SER A 1 87 ? 0.158 7.117 -7.615 1.00 91.12 87 SER A N 1
ATOM 638 C CA . SER A 1 87 ? -0.552 8.354 -7.893 1.00 91.12 87 SER A CA 1
ATOM 639 C C . SER A 1 87 ? 0.318 9.547 -7.520 1.00 91.12 87 SER A C 1
ATOM 641 O O . SER A 1 87 ? 1.136 9.506 -6.601 1.00 91.12 87 SER A O 1
ATOM 643 N N . THR A 1 88 ? 0.096 10.677 -8.184 1.00 90.38 88 THR A N 1
ATOM 644 C CA . THR A 1 88 ? 0.686 11.957 -7.765 1.00 90.38 88 THR A CA 1
ATOM 645 C C . THR A 1 88 ? 0.084 12.457 -6.447 1.00 90.38 88 THR A C 1
ATOM 647 O O . THR A 1 88 ? 0.673 13.297 -5.762 1.00 90.38 88 THR A O 1
ATOM 650 N N . ALA A 1 89 ? -1.081 11.932 -6.048 1.00 90.69 89 ALA A N 1
ATOM 651 C CA . ALA A 1 89 ? -1.728 12.256 -4.789 1.00 90.69 89 ALA A CA 1
ATOM 652 C C . ALA A 1 89 ? -1.183 11.394 -3.639 1.00 90.69 89 ALA A C 1
ATOM 654 O O . ALA A 1 89 ? -1.471 10.203 -3.526 1.00 90.69 89 ALA A O 1
ATOM 655 N N . ALA A 1 90 ? -0.502 12.039 -2.688 1.00 90.75 90 ALA A N 1
ATOM 656 C CA . ALA A 1 90 ? 0.059 11.380 -1.504 1.00 90.75 90 ALA A CA 1
ATOM 657 C C . ALA A 1 90 ? -0.972 10.551 -0.709 1.00 90.75 90 ALA A C 1
ATOM 659 O O . ALA A 1 90 ? -0.651 9.520 -0.127 1.00 90.75 90 ALA A O 1
ATOM 660 N N . THR A 1 91 ? -2.236 10.984 -0.677 1.00 90.75 91 THR A N 1
ATOM 661 C CA . THR A 1 91 ? -3.295 10.246 0.033 1.00 90.75 91 THR A CA 1
ATOM 662 C C . THR A 1 91 ? -3.589 8.897 -0.620 1.00 90.75 91 THR A C 1
ATOM 664 O O . THR A 1 91 ? -3.816 7.926 0.098 1.00 90.75 91 THR A O 1
ATOM 667 N N . ASP A 1 92 ? -3.568 8.818 -1.951 1.00 91.94 92 ASP A N 1
ATOM 668 C CA . ASP A 1 92 ? -3.794 7.566 -2.678 1.00 91.94 92 ASP A CA 1
ATOM 669 C C . ASP A 1 92 ? -2.611 6.617 -2.501 1.00 91.94 92 ASP A C 1
ATOM 671 O O . ASP A 1 92 ? -2.816 5.446 -2.188 1.00 91.94 92 ASP A O 1
ATOM 675 N N . ASN A 1 93 ? -1.385 7.144 -2.551 1.00 92.56 93 ASN A N 1
ATOM 676 C CA . ASN A 1 93 ? -0.175 6.376 -2.249 1.00 92.56 93 ASN A CA 1
ATOM 677 C C . ASN A 1 93 ? -0.198 5.811 -0.830 1.00 92.56 93 ASN A C 1
ATOM 679 O O . ASN A 1 93 ? 0.129 4.649 -0.611 1.00 92.56 93 ASN A O 1
ATOM 683 N N . GLY A 1 94 ? -0.653 6.598 0.147 1.00 92.62 94 GLY A N 1
ATOM 684 C CA . GLY A 1 94 ? -0.806 6.118 1.517 1.00 92.62 94 GLY A CA 1
ATOM 685 C C . GLY A 1 94 ? -1.781 4.941 1.641 1.00 92.62 94 GLY A C 1
ATOM 686 O O . GLY A 1 94 ? -1.560 4.014 2.424 1.00 92.62 94 GLY A O 1
ATOM 687 N N . VAL A 1 95 ? -2.852 4.954 0.846 1.00 94.19 95 VAL A N 1
ATOM 688 C CA . VAL A 1 95 ? -3.848 3.876 0.798 1.00 94.19 95 VAL A CA 1
ATOM 689 C C . VAL A 1 95 ? -3.289 2.648 0.080 1.00 94.19 95 VAL A C 1
ATOM 691 O O . VAL A 1 95 ? -3.487 1.537 0.567 1.00 94.19 95 VAL A O 1
ATOM 694 N N . LEU A 1 96 ? -2.537 2.840 -1.005 1.00 94.31 96 LEU A N 1
ATOM 695 C CA . LEU A 1 96 ? -1.844 1.771 -1.726 1.00 94.31 96 LEU A CA 1
ATOM 696 C C . LEU A 1 96 ? -0.830 1.052 -0.830 1.00 94.31 96 LEU A C 1
ATOM 698 O O . LEU A 1 96 ? -0.877 -0.167 -0.705 1.00 94.31 96 LEU A O 1
ATOM 702 N N . VAL A 1 97 ? 0.025 1.794 -0.122 1.00 93.81 97 VAL A N 1
ATOM 703 C CA . VAL A 1 97 ? 0.981 1.210 0.836 1.00 93.81 97 VAL A CA 1
ATOM 704 C C . VAL A 1 97 ? 0.252 0.430 1.930 1.00 93.81 97 VAL A C 1
ATOM 706 O O . VAL A 1 97 ? 0.674 -0.662 2.303 1.00 93.81 97 VAL A O 1
ATOM 709 N N . THR A 1 98 ? -0.886 0.934 2.412 1.00 94.19 98 THR A N 1
ATOM 710 C CA . THR A 1 98 ? -1.709 0.199 3.385 1.00 94.19 98 THR A CA 1
ATOM 711 C C . THR A 1 98 ? -2.246 -1.110 2.796 1.00 94.19 98 THR A C 1
ATOM 713 O O . THR A 1 98 ? -2.268 -2.125 3.490 1.00 94.19 98 THR A O 1
ATOM 716 N N . ALA A 1 99 ? -2.650 -1.108 1.523 1.00 94.56 99 ALA A N 1
ATOM 717 C CA . ALA A 1 99 ? -3.097 -2.306 0.816 1.00 94.56 99 ALA A CA 1
ATOM 718 C C . ALA A 1 99 ? -1.961 -3.331 0.643 1.00 94.56 99 ALA A C 1
ATOM 720 O O . ALA A 1 99 ? -2.191 -4.521 0.847 1.00 94.56 99 ALA A O 1
ATOM 721 N N . ILE A 1 100 ? -0.736 -2.875 0.358 1.00 92.81 100 ILE A N 1
ATOM 722 C CA . ILE A 1 100 ? 0.458 -3.732 0.260 1.00 92.81 100 ILE A CA 1
ATOM 723 C C . ILE A 1 100 ? 0.784 -4.363 1.621 1.00 92.81 100 ILE A C 1
ATOM 725 O O . ILE A 1 100 ? 0.981 -5.571 1.733 1.00 92.81 100 ILE A O 1
ATOM 729 N N . PHE A 1 101 ? 0.775 -3.579 2.699 1.00 92.06 101 PHE A N 1
ATOM 730 C CA . PHE A 1 101 ? 0.974 -4.122 4.048 1.00 92.06 101 PHE A CA 1
ATOM 731 C C . PHE A 1 101 ? -0.115 -5.119 4.425 1.00 92.06 101 PHE A C 1
ATOM 733 O O . PHE A 1 101 ? 0.166 -6.150 5.036 1.00 92.06 101 PHE A O 1
ATOM 740 N N . TYR A 1 102 ? -1.355 -4.835 4.031 1.00 93.12 102 TYR A N 1
ATOM 741 C CA . TYR A 1 102 ? -2.462 -5.752 4.230 1.00 93.12 102 TYR A CA 1
ATOM 742 C C . TYR A 1 102 ? -2.247 -7.089 3.521 1.00 93.12 102 TYR A C 1
ATOM 744 O O . TYR A 1 102 ? -2.558 -8.154 4.069 1.00 93.12 102 TYR A O 1
ATOM 752 N N . SER A 1 103 ? -1.690 -7.046 2.316 1.00 91.56 103 SER A N 1
ATOM 753 C CA . SER A 1 103 ? -1.458 -8.244 1.529 1.00 91.56 103 SER A CA 1
ATOM 754 C C . SER A 1 103 ? -0.253 -9.062 1.959 1.00 91.56 103 SER A C 1
ATOM 756 O O . SER A 1 103 ? -0.217 -10.254 1.684 1.00 91.56 103 SER A O 1
ATOM 758 N N . VAL A 1 104 ? 0.684 -8.466 2.695 1.00 90.19 104 VAL A N 1
ATOM 759 C CA . VAL A 1 104 ? 1.829 -9.183 3.274 1.00 90.19 104 VAL A CA 1
ATOM 760 C C . VAL A 1 104 ? 1.502 -9.691 4.686 1.00 90.19 104 VAL A C 1
ATOM 762 O O . VAL A 1 104 ? 1.587 -10.888 4.965 1.00 90.19 104 VAL A O 1
ATOM 765 N N . PHE A 1 105 ? 1.032 -8.805 5.566 1.00 89.88 105 PHE A N 1
ATOM 766 C CA . PHE A 1 105 ? 0.931 -9.047 7.013 1.00 89.88 105 PHE A CA 1
ATOM 767 C C . PHE A 1 105 ? -0.509 -9.211 7.532 1.00 89.88 105 PHE A C 1
ATOM 769 O O . PHE A 1 105 ? -0.737 -9.503 8.706 1.00 89.88 105 PHE A O 1
ATOM 776 N N . GLY A 1 106 ? -1.523 -9.002 6.692 1.00 91.62 106 GLY A N 1
ATOM 777 C CA . GLY A 1 106 ? -2.925 -9.124 7.087 1.00 91.62 106 GLY A CA 1
ATOM 778 C C . GLY A 1 106 ? -3.501 -7.849 7.712 1.00 91.62 106 GLY A C 1
ATOM 779 O O . GLY A 1 106 ? -3.330 -6.756 7.199 1.00 91.62 106 GLY A O 1
ATOM 780 N N . ARG A 1 107 ? -4.294 -7.947 8.785 1.00 92.62 107 ARG A N 1
ATOM 781 C CA . ARG A 1 107 ? -5.131 -6.811 9.236 1.00 92.62 107 ARG A CA 1
ATOM 782 C C . ARG A 1 107 ? -4.436 -5.793 10.149 1.00 92.62 107 ARG A C 1
ATOM 784 O O . ARG A 1 107 ? -5.083 -4.803 10.476 1.00 92.62 107 ARG A O 1
ATOM 791 N N . GLY A 1 108 ? -3.185 -6.002 10.544 1.00 88.62 108 GLY A N 1
ATOM 792 C CA . GLY A 1 108 ? -2.484 -5.184 11.543 1.00 88.62 108 GLY A CA 1
ATOM 793 C C . GLY A 1 108 ? -2.268 -5.930 12.868 1.00 88.62 108 GLY A C 1
ATOM 794 O O . GLY A 1 108 ? -2.636 -7.107 12.954 1.00 88.62 108 GLY A O 1
ATOM 795 N N . PRO A 1 109 ? -1.680 -5.272 13.884 1.00 92.31 109 PRO A N 1
ATOM 796 C CA . PRO A 1 109 ? -1.485 -3.821 14.010 1.00 92.31 109 PRO A CA 1
ATOM 797 C C . PRO A 1 109 ? -0.335 -3.249 13.165 1.00 92.31 109 PRO A C 1
ATOM 799 O O . PRO A 1 109 ? 0.750 -3.824 13.071 1.00 92.31 109 PRO A O 1
ATOM 802 N N . PHE A 1 110 ? -0.561 -2.062 12.597 1.00 90.88 110 PHE A N 1
ATOM 803 C CA . PHE A 1 110 ? 0.437 -1.309 11.833 1.00 90.88 110 PHE A CA 1
ATOM 804 C C . PHE A 1 110 ? 0.757 0.040 12.464 1.00 90.88 110 PHE A C 1
ATOM 806 O O . PHE A 1 110 ? -0.143 0.738 12.945 1.00 90.88 110 PHE A O 1
ATOM 813 N N . GLU A 1 111 ? 2.020 0.457 12.399 1.00 91.00 111 GLU A N 1
ATOM 814 C CA . GLU A 1 111 ? 2.402 1.805 12.793 1.00 91.00 111 GLU A CA 1
ATOM 815 C C . GLU A 1 111 ? 2.585 2.713 11.570 1.00 91.00 111 GLU A C 1
ATOM 817 O O . GLU A 1 111 ? 3.094 2.281 10.536 1.00 91.00 111 GLU A O 1
ATOM 822 N N . PRO A 1 112 ? 2.255 4.015 11.674 1.00 87.69 112 PRO A N 1
ATOM 823 C CA . PRO A 1 112 ? 2.478 4.955 10.576 1.00 87.69 112 PRO A CA 1
ATOM 824 C C . PRO A 1 112 ? 3.942 5.056 10.129 1.00 87.69 112 PRO A C 1
ATOM 826 O O . PRO A 1 112 ? 4.199 5.410 8.980 1.00 87.69 112 PRO A O 1
ATOM 829 N N . LYS A 1 113 ? 4.892 4.765 11.032 1.00 88.56 113 LYS A N 1
ATOM 830 C CA . LYS A 1 113 ? 6.327 4.764 10.724 1.00 88.56 113 LYS A CA 1
ATOM 831 C C . LYS A 1 113 ? 6.680 3.676 9.708 1.00 88.56 113 LYS A C 1
ATOM 833 O O . LYS A 1 113 ? 7.450 3.952 8.798 1.00 88.56 113 LYS A O 1
ATOM 838 N N . ASP A 1 114 ? 6.058 2.499 9.810 1.00 88.81 114 ASP A N 1
ATOM 839 C CA . ASP A 1 114 ? 6.363 1.354 8.948 1.00 88.81 114 ASP A CA 1
ATOM 840 C C . ASP A 1 114 ? 5.958 1.657 7.506 1.00 88.81 114 ASP A C 1
ATOM 842 O O . ASP A 1 114 ? 6.726 1.440 6.569 1.00 88.81 114 ASP A O 1
ATOM 846 N N . PHE A 1 115 ? 4.774 2.253 7.339 1.00 90.44 115 PHE A N 1
ATOM 847 C CA . PHE A 1 115 ? 4.300 2.682 6.031 1.00 90.44 115 PHE A CA 1
ATOM 848 C C . PHE A 1 115 ? 5.193 3.762 5.421 1.00 90.44 115 PHE A C 1
ATOM 850 O O . PHE A 1 115 ? 5.491 3.709 4.230 1.00 90.44 115 PHE A O 1
ATOM 857 N N . LYS A 1 116 ? 5.654 4.724 6.233 1.00 90.44 116 LYS A N 1
ATOM 858 C CA . LYS A 1 116 ? 6.572 5.763 5.759 1.00 90.44 116 LYS A CA 1
ATOM 859 C C . LYS A 1 116 ? 7.903 5.156 5.314 1.00 90.44 116 LYS A C 1
ATOM 861 O O . LYS A 1 116 ? 8.372 5.487 4.236 1.00 90.44 116 LYS A O 1
ATOM 866 N N . THR A 1 117 ? 8.492 4.259 6.103 1.00 90.00 117 THR A N 1
ATOM 867 C CA . THR A 1 117 ? 9.753 3.594 5.745 1.00 90.00 117 THR A CA 1
ATOM 868 C C . THR A 1 117 ? 9.631 2.810 4.440 1.00 90.00 117 THR A C 1
ATOM 870 O O . THR A 1 117 ? 10.549 2.838 3.624 1.00 90.00 117 THR A O 1
ATOM 873 N N . PHE A 1 118 ? 8.498 2.142 4.217 1.00 89.75 118 PHE A N 1
ATOM 874 C CA . PHE A 1 118 ? 8.224 1.481 2.945 1.00 89.75 118 PHE A CA 1
ATOM 875 C C . PHE A 1 118 ? 8.109 2.489 1.793 1.00 89.75 118 PHE A C 1
ATOM 877 O O . PHE A 1 118 ? 8.774 2.330 0.776 1.00 89.75 118 PHE A O 1
ATOM 884 N N . ALA A 1 119 ? 7.328 3.556 1.967 1.00 89.31 119 ALA A N 1
ATOM 885 C CA . ALA A 1 119 ? 7.178 4.592 0.948 1.00 89.31 119 ALA A CA 1
ATOM 886 C C . ALA A 1 119 ? 8.521 5.247 0.584 1.00 89.31 119 ALA A C 1
ATOM 888 O O . ALA A 1 119 ? 8.821 5.396 -0.596 1.00 89.31 119 ALA A O 1
ATOM 889 N N . ASP A 1 120 ? 9.355 5.560 1.582 1.00 89.12 120 ASP A N 1
ATOM 890 C CA . ASP A 1 120 ? 10.692 6.125 1.380 1.00 89.12 120 ASP A CA 1
ATOM 891 C C . ASP A 1 120 ? 11.593 5.158 0.583 1.00 89.12 120 ASP A C 1
ATOM 893 O O . ASP A 1 120 ? 12.316 5.589 -0.313 1.00 89.12 120 ASP A O 1
ATOM 897 N N . ARG A 1 121 ? 11.531 3.845 0.868 1.00 87.25 121 ARG A N 1
ATOM 898 C CA . ARG A 1 121 ? 12.304 2.811 0.150 1.00 87.25 121 ARG A CA 1
ATOM 899 C C . ARG A 1 121 ? 11.947 2.742 -1.334 1.00 87.25 121 ARG A C 1
ATOM 901 O O . ARG A 1 121 ? 12.827 2.501 -2.152 1.00 87.25 121 ARG A O 1
ATOM 908 N N . HIS A 1 122 ? 10.677 2.955 -1.661 1.00 86.62 122 HIS A N 1
ATOM 909 C CA . HIS A 1 122 ? 10.166 2.927 -3.031 1.00 86.62 122 HIS A CA 1
ATOM 910 C C . HIS A 1 122 ? 10.033 4.329 -3.651 1.00 86.62 122 HIS A C 1
ATOM 912 O O . HIS A 1 122 ? 9.371 4.477 -4.670 1.00 86.62 122 HIS A O 1
ATOM 918 N N . ALA A 1 123 ? 10.648 5.357 -3.047 1.00 89.44 123 ALA A N 1
ATOM 919 C CA . ALA A 1 123 ? 10.617 6.750 -3.507 1.00 89.44 123 ALA A CA 1
ATOM 920 C C . ALA A 1 123 ? 9.202 7.336 -3.735 1.00 89.44 123 ALA A C 1
ATOM 922 O O . ALA A 1 123 ? 9.028 8.275 -4.511 1.00 89.44 123 ALA A O 1
ATOM 923 N N . M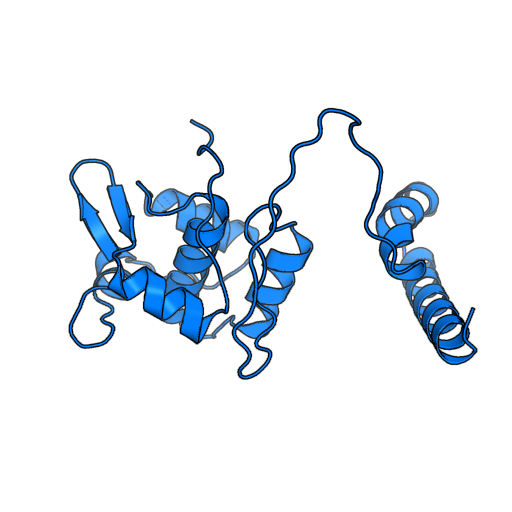ET A 1 124 ? 8.195 6.826 -3.024 1.00 87.62 124 MET A N 1
ATOM 924 C CA . MET A 1 124 ? 6.806 7.256 -3.170 1.00 87.62 124 MET A CA 1
ATOM 925 C C . MET A 1 124 ? 6.525 8.559 -2.420 1.00 87.62 124 MET A C 1
ATOM 927 O O . MET A 1 124 ? 6.994 8.786 -1.300 1.00 87.62 124 MET A O 1
ATOM 931 N N . ILE A 1 125 ? 5.632 9.381 -2.974 1.00 89.69 125 ILE A N 1
ATOM 932 C CA . ILE A 1 125 ? 5.129 10.571 -2.279 1.00 89.69 125 ILE A CA 1
ATOM 933 C C . ILE A 1 125 ? 4.240 10.133 -1.105 1.00 89.69 125 ILE A C 1
ATOM 935 O O . ILE A 1 125 ? 3.131 9.631 -1.305 1.00 89.69 125 ILE A O 1
ATOM 939 N N . TRP A 1 126 ? 4.711 10.362 0.123 1.00 90.50 126 TRP A N 1
ATOM 940 C CA . TRP A 1 126 ? 4.027 9.976 1.359 1.00 90.50 126 TRP A CA 1
ATOM 941 C C . TRP A 1 126 ? 3.262 11.147 2.009 1.00 90.50 126 TRP A C 1
ATOM 943 O O . TRP A 1 126 ? 3.785 12.262 2.083 1.00 90.50 126 TRP A O 1
ATOM 953 N N . PRO A 1 127 ? 2.037 10.944 2.538 1.00 89.69 127 PRO A N 1
ATOM 954 C CA . PRO A 1 127 ? 1.299 12.012 3.193 1.00 89.69 127 PRO A CA 1
ATOM 955 C C . PRO A 1 127 ? 1.891 12.329 4.572 1.00 89.69 127 PRO A C 1
ATOM 957 O O . PRO A 1 127 ? 2.005 11.462 5.438 1.00 89.69 127 PRO A O 1
ATOM 960 N N . ASN A 1 128 ? 2.151 13.615 4.833 1.00 85.06 128 ASN A N 1
ATOM 961 C CA . ASN A 1 128 ? 2.700 14.103 6.110 1.00 85.06 128 ASN A CA 1
ATOM 962 C C . ASN A 1 128 ? 1.902 13.655 7.346 1.00 85.06 128 ASN A C 1
ATOM 964 O O . ASN A 1 128 ? 2.452 13.525 8.437 1.00 85.06 128 ASN A O 1
ATOM 968 N N . GLN A 1 129 ? 0.587 13.461 7.202 1.00 86.12 129 GLN A N 1
ATOM 969 C CA . GLN A 1 129 ? -0.296 13.069 8.299 1.00 86.12 129 GLN A CA 1
ATOM 970 C C . GLN A 1 129 ? -1.202 11.912 7.878 1.00 86.12 129 GLN A C 1
ATOM 972 O O . GLN A 1 129 ? -2.359 12.121 7.503 1.00 86.12 129 GLN A O 1
ATOM 977 N N . TYR A 1 130 ? -0.691 10.684 8.007 1.00 87.88 130 TYR A N 1
ATOM 978 C CA . TYR A 1 130 ? -1.429 9.440 7.739 1.00 87.88 130 TYR A CA 1
ATOM 979 C C . TYR A 1 130 ? -2.815 9.420 8.408 1.00 87.88 130 TYR A C 1
ATOM 981 O O . TYR A 1 130 ? -3.830 9.145 7.769 1.00 87.88 130 TYR A O 1
ATOM 989 N N . HIS A 1 131 ? -2.892 9.817 9.686 1.00 83.94 131 HIS A N 1
ATOM 990 C CA . HIS A 1 131 ? -4.156 9.840 10.429 1.00 83.94 131 HIS A CA 1
ATOM 991 C C . HIS A 1 131 ? -5.201 10.792 9.807 1.00 83.94 131 HIS A C 1
ATOM 993 O O . HIS A 1 131 ? -6.401 10.518 9.840 1.00 83.94 131 HIS A O 1
ATOM 999 N N . LYS A 1 132 ? -4.790 11.937 9.254 1.00 84.06 132 LYS A N 1
ATOM 1000 C CA . LYS A 1 132 ? -5.744 12.913 8.698 1.00 84.06 132 LYS A CA 1
ATOM 1001 C C . LYS A 1 132 ? -6.131 12.628 7.251 1.00 84.06 132 LYS A C 1
ATOM 1003 O O . LYS A 1 132 ? -7.108 13.201 6.784 1.00 84.06 132 LYS A O 1
ATOM 1008 N N . THR A 1 133 ? -5.383 11.767 6.572 1.00 87.06 133 THR A N 1
ATOM 1009 C CA . THR A 1 133 ? -5.542 11.467 5.147 1.00 87.06 133 THR A CA 1
ATOM 1010 C C . THR A 1 133 ? -6.093 10.054 4.983 1.00 87.06 133 THR A C 1
ATOM 1012 O O . THR A 1 133 ? -7.308 9.869 4.934 1.00 87.06 133 THR A O 1
ATOM 1015 N N . VAL A 1 134 ? -5.219 9.049 5.021 1.00 86.38 134 VAL A N 1
ATOM 1016 C CA . VAL A 1 134 ? -5.547 7.629 4.828 1.00 86.38 134 VAL A CA 1
ATOM 1017 C C . VAL A 1 134 ? -6.588 7.151 5.836 1.00 86.38 134 VAL A C 1
ATOM 1019 O O . VAL A 1 134 ? -7.598 6.562 5.460 1.00 86.38 134 VAL A O 1
ATOM 1022 N N . ALA A 1 135 ? -6.412 7.480 7.118 1.00 85.25 135 ALA A N 1
ATOM 1023 C CA . ALA A 1 135 ? -7.308 6.983 8.159 1.00 85.25 135 ALA A CA 1
ATOM 1024 C C . ALA A 1 135 ? -8.699 7.624 8.203 1.00 85.25 135 ALA A C 1
ATOM 1026 O O . ALA A 1 135 ? -9.556 7.168 8.957 1.00 85.25 135 ALA A O 1
ATOM 1027 N N . ARG A 1 136 ? -8.940 8.678 7.419 1.00 90.25 136 ARG A N 1
ATOM 1028 C CA . ARG A 1 136 ? -10.277 9.265 7.261 1.00 90.25 136 ARG A CA 1
ATOM 1029 C C . ARG A 1 136 ? -11.003 8.750 6.027 1.00 90.25 136 ARG A C 1
ATOM 1031 O O . ARG A 1 136 ? -12.184 9.056 5.866 1.00 90.25 136 ARG A O 1
ATOM 1038 N N . ARG A 1 137 ? -10.322 7.989 5.168 1.00 89.81 137 ARG A N 1
ATOM 1039 C CA . ARG A 1 137 ? -10.917 7.455 3.951 1.00 89.81 137 ARG A CA 1
ATOM 1040 C C . ARG A 1 137 ? -11.989 6.432 4.303 1.00 89.81 137 ARG A C 1
ATOM 1042 O O . ARG A 1 137 ? -11.833 5.616 5.217 1.00 89.81 137 ARG A O 1
ATOM 1049 N N . LYS A 1 138 ? -13.098 6.521 3.578 1.00 91.50 138 LYS A N 1
ATOM 1050 C CA . LYS A 1 138 ? -14.261 5.666 3.755 1.00 91.50 138 LYS A CA 1
ATOM 1051 C C . LYS A 1 138 ? -14.598 4.972 2.448 1.00 91.50 138 LYS A C 1
ATOM 1053 O O . LYS A 1 138 ? -14.497 5.600 1.401 1.00 91.50 138 LYS A O 1
ATOM 1058 N N . GLN A 1 139 ? -15.041 3.730 2.560 1.00 89.31 139 GLN A N 1
ATOM 1059 C CA . GLN A 1 139 ? -15.722 2.985 1.514 1.00 89.31 139 GLN A CA 1
ATOM 1060 C C . GLN A 1 139 ? -17.131 2.682 2.019 1.00 89.31 139 GLN A C 1
ATOM 1062 O O . GLN A 1 139 ? -17.287 2.205 3.145 1.00 89.31 139 GLN A O 1
ATOM 1067 N N . ASP A 1 140 ? -18.152 3.046 1.245 1.00 87.44 140 ASP A N 1
ATOM 1068 C CA . ASP A 1 140 ? -19.565 2.860 1.613 1.00 87.44 140 ASP A CA 1
ATOM 1069 C C . ASP A 1 140 ? -19.908 3.403 3.012 1.00 87.44 140 ASP A C 1
ATOM 1071 O O . ASP A 1 140 ? -20.575 2.771 3.827 1.00 87.44 140 ASP A O 1
ATOM 1075 N N . GLY A 1 141 ? -19.362 4.581 3.339 1.00 91.06 141 GLY A N 1
ATOM 1076 C CA . GLY A 1 141 ? -19.550 5.240 4.637 1.00 91.06 141 GLY A CA 1
ATOM 1077 C C . GLY A 1 141 ? -18.720 4.665 5.796 1.00 91.06 141 GLY A C 1
ATOM 1078 O O . GLY A 1 141 ? -18.634 5.306 6.851 1.00 91.06 141 GLY A O 1
ATOM 1079 N N . ASN A 1 142 ? -18.040 3.534 5.596 1.00 93.19 142 ASN A N 1
ATOM 1080 C CA . ASN A 1 142 ? -17.231 2.840 6.596 1.00 93.19 142 ASN A CA 1
ATOM 1081 C C . ASN A 1 142 ? -15.743 3.145 6.434 1.00 93.19 142 ASN A C 1
ATOM 1083 O O . ASN A 1 142 ? -15.231 3.200 5.324 1.00 93.19 142 ASN A O 1
ATOM 1087 N N . LEU A 1 143 ? -15.020 3.323 7.541 1.00 94.00 143 LEU A N 1
ATOM 1088 C CA . LEU A 1 143 ? -13.579 3.585 7.492 1.00 94.00 143 LEU A CA 1
ATOM 1089 C C . LEU A 1 143 ? -12.817 2.375 6.946 1.00 94.00 143 LEU A C 1
ATOM 1091 O O . LEU A 1 143 ? -13.067 1.253 7.385 1.00 94.00 143 LEU A O 1
ATOM 1095 N N . ILE A 1 144 ? -11.843 2.606 6.062 1.00 94.19 144 ILE A N 1
ATOM 1096 C CA . ILE A 1 144 ? -10.976 1.535 5.534 1.00 94.19 144 ILE A CA 1
ATOM 1097 C C . ILE A 1 144 ? -9.975 1.030 6.582 1.00 94.19 144 ILE A C 1
ATOM 1099 O O . ILE A 1 144 ? -9.618 -0.147 6.613 1.00 94.19 144 ILE A O 1
ATOM 1103 N N . VAL A 1 145 ? -9.562 1.917 7.490 1.00 94.31 145 VAL A N 1
ATOM 1104 C CA . VAL A 1 145 ? -8.686 1.600 8.616 1.00 94.31 145 VAL A CA 1
ATOM 1105 C C . VAL A 1 145 ? -9.226 2.211 9.899 1.00 94.31 145 VAL A C 1
ATOM 1107 O O . VAL A 1 145 ? -9.839 3.277 9.895 1.00 94.31 145 VAL A O 1
ATOM 1110 N N . ARG A 1 146 ? -8.975 1.544 11.022 1.00 94.38 146 ARG A N 1
ATOM 1111 C CA . ARG A 1 146 ? -9.345 2.002 12.363 1.00 94.38 146 ARG A CA 1
ATOM 1112 C C . ARG A 1 146 ? -8.126 2.021 13.274 1.00 94.38 146 ARG A C 1
ATOM 1114 O O . ARG A 1 146 ? -7.258 1.161 13.159 1.00 94.38 146 ARG A O 1
ATOM 1121 N N . LYS A 1 147 ? -8.078 2.978 14.198 1.00 93.38 147 LYS A N 1
ATOM 1122 C CA . LYS A 1 147 ? -7.068 3.010 15.259 1.00 93.38 147 LYS A CA 1
ATOM 1123 C C . LYS A 1 147 ? -7.534 2.146 16.431 1.00 93.38 147 LYS A C 1
ATOM 1125 O O . LYS A 1 147 ? -8.668 2.300 16.878 1.00 93.38 147 LYS A O 1
ATOM 1130 N N . ALA A 1 148 ? -6.662 1.277 16.922 1.00 92.06 148 ALA A N 1
ATOM 1131 C CA . ALA A 1 148 ? -6.792 0.570 18.192 1.00 92.06 148 ALA A CA 1
ATOM 1132 C C . ALA A 1 148 ? -5.635 0.971 19.130 1.00 92.06 148 ALA A C 1
ATOM 1134 O O . ALA A 1 148 ? -4.867 1.885 18.818 1.00 92.06 148 ALA A O 1
ATOM 1135 N N . GLN A 1 149 ? -5.543 0.336 20.300 1.00 88.25 149 GLN A N 1
ATOM 1136 C CA . GLN A 1 149 ? -4.558 0.682 21.333 1.00 88.25 149 GLN A CA 1
ATOM 1137 C C . GLN A 1 149 ? -3.108 0.472 20.869 1.00 88.25 149 GLN A C 1
ATOM 1139 O O . GLN A 1 149 ? -2.229 1.254 21.212 1.00 88.25 149 GLN A O 1
ATOM 1144 N N . ASP A 1 150 ? -2.887 -0.556 20.063 1.00 89.00 150 ASP A N 1
ATOM 1145 C CA . ASP A 1 150 ? -1.596 -1.082 19.622 1.00 89.00 150 ASP A CA 1
ATOM 1146 C C . ASP A 1 150 ? -1.256 -0.739 18.162 1.00 89.00 150 ASP A C 1
ATOM 1148 O O . ASP A 1 150 ? -0.181 -1.078 17.680 1.00 89.00 150 ASP A O 1
ATOM 1152 N N . GLY A 1 151 ? -2.138 -0.035 17.444 1.00 90.94 151 GLY A N 1
ATOM 1153 C CA . GLY A 1 151 ? -1.837 0.435 16.094 1.00 90.94 151 GLY A CA 1
ATOM 1154 C C . GLY A 1 151 ? -3.053 0.648 15.205 1.00 90.94 151 GLY A C 1
ATOM 1155 O O . GLY A 1 151 ? -4.189 0.809 15.659 1.00 90.94 151 GLY A O 1
ATOM 1156 N N . TRP A 1 152 ? -2.797 0.685 13.903 1.00 92.88 152 TRP A N 1
ATOM 1157 C CA . TRP A 1 152 ? -3.811 0.794 12.863 1.00 92.88 152 TRP A CA 1
ATOM 1158 C C . TRP A 1 152 ? -4.180 -0.574 12.320 1.00 92.88 152 TRP A C 1
ATOM 1160 O O . TRP A 1 152 ? -3.315 -1.395 12.027 1.00 92.88 152 TRP A O 1
ATOM 1170 N N . TYR A 1 153 ? -5.479 -0.780 12.148 1.00 94.69 153 TYR A N 1
ATOM 1171 C CA . TYR A 1 153 ? -6.048 -2.017 11.650 1.00 94.69 153 TYR A CA 1
ATOM 1172 C C . TYR A 1 153 ? -6.871 -1.778 10.403 1.00 94.69 153 TYR A C 1
ATOM 1174 O O . TYR A 1 153 ? -7.673 -0.845 10.357 1.00 94.69 153 TYR A O 1
ATOM 1182 N N . VAL A 1 154 ? -6.747 -2.677 9.438 1.00 94.81 154 VAL A N 1
ATOM 1183 C CA . VAL A 1 154 ? -7.626 -2.723 8.270 1.00 94.81 154 VAL A CA 1
ATOM 1184 C C . VAL A 1 154 ? -8.979 -3.287 8.693 1.00 94.81 154 VAL A C 1
ATOM 1186 O O . VAL A 1 154 ? -9.063 -4.317 9.370 1.00 94.81 154 VAL A O 1
ATOM 1189 N N . THR A 1 155 ? -10.052 -2.585 8.337 1.00 95.69 155 THR A N 1
ATOM 1190 C CA . THR A 1 155 ? -11.424 -3.027 8.615 1.00 95.69 155 THR A CA 1
ATOM 1191 C C . THR A 1 155 ? -11.897 -4.016 7.548 1.00 95.69 155 THR A C 1
ATOM 1193 O O . THR A 1 155 ? -11.278 -4.160 6.498 1.00 95.69 155 THR A O 1
ATOM 1196 N N . THR A 1 156 ? -13.032 -4.682 7.772 1.00 94.88 156 THR A N 1
ATOM 1197 C CA . THR A 1 156 ? -13.650 -5.531 6.737 1.00 94.88 156 THR A CA 1
ATOM 1198 C C . THR A 1 156 ? -14.017 -4.732 5.480 1.00 94.88 156 THR A C 1
ATOM 1200 O O . THR A 1 156 ? -13.852 -5.235 4.374 1.00 94.88 156 THR A O 1
ATOM 1203 N N . ALA A 1 157 ? -14.455 -3.476 5.638 1.00 93.94 157 ALA A N 1
ATOM 1204 C CA . ALA A 1 157 ? -14.731 -2.583 4.511 1.00 93.94 157 ALA A CA 1
ATOM 1205 C C . ALA A 1 157 ? -13.446 -2.204 3.756 1.00 93.94 157 ALA A C 1
ATOM 1207 O O . ALA A 1 157 ? -13.436 -2.182 2.531 1.00 93.94 157 ALA A O 1
ATOM 1208 N N . GLY A 1 158 ? -12.344 -1.968 4.478 1.00 93.44 158 GLY A N 1
ATOM 1209 C CA . GLY A 1 158 ? -11.030 -1.752 3.870 1.00 93.44 158 GLY A CA 1
ATOM 1210 C C . GLY A 1 158 ? -10.529 -2.971 3.098 1.00 93.44 158 GLY A C 1
ATOM 1211 O O . GLY A 1 158 ? -10.003 -2.825 2.005 1.00 93.44 158 GLY A O 1
ATOM 1212 N N . GLU A 1 159 ? -10.751 -4.177 3.621 1.00 94.44 159 GLU A N 1
ATOM 1213 C CA . GLU A 1 159 ? -10.427 -5.424 2.919 1.00 94.44 159 GLU A CA 1
ATOM 1214 C C . GLU A 1 159 ? -11.209 -5.579 1.607 1.00 94.44 159 GLU A C 1
ATOM 1216 O O . GLU A 1 159 ? -10.608 -5.923 0.588 1.00 94.44 159 GLU A O 1
ATOM 1221 N N . ALA A 1 160 ? -12.519 -5.314 1.616 1.00 93.94 160 ALA A N 1
ATOM 1222 C CA . ALA A 1 160 ? -13.325 -5.330 0.395 1.00 93.94 160 ALA A CA 1
ATOM 1223 C C . ALA A 1 160 ? -12.795 -4.302 -0.617 1.00 93.94 160 ALA A C 1
ATOM 1225 O O . ALA A 1 160 ? -12.482 -4.656 -1.751 1.00 93.94 160 ALA A O 1
ATOM 1226 N N . TYR A 1 161 ? -12.554 -3.071 -0.154 1.00 94.56 161 TYR A N 1
ATOM 1227 C CA . TYR A 1 161 ? -11.987 -2.001 -0.969 1.00 94.56 161 TYR A CA 1
ATOM 1228 C C . TYR A 1 161 ? -10.637 -2.383 -1.595 1.00 94.56 161 TYR A C 1
ATOM 1230 O O . TYR A 1 161 ? -10.423 -2.152 -2.782 1.00 94.56 161 TYR A O 1
ATOM 1238 N N . PHE A 1 162 ? -9.719 -2.983 -0.831 1.00 94.50 162 PHE A N 1
ATOM 1239 C CA . PHE A 1 162 ? -8.405 -3.378 -1.345 1.00 94.50 162 PHE A CA 1
ATOM 1240 C C . PHE A 1 162 ? -8.489 -4.504 -2.371 1.00 94.50 162 PHE A C 1
ATOM 1242 O O . PHE A 1 162 ? -7.760 -4.487 -3.364 1.00 94.50 162 PHE A O 1
ATOM 1249 N N . ARG A 1 163 ? -9.401 -5.455 -2.164 1.00 92.75 163 ARG A N 1
ATOM 1250 C CA . ARG A 1 163 ? -9.650 -6.533 -3.120 1.00 92.75 163 ARG A CA 1
ATOM 1251 C C . ARG A 1 163 ? -10.194 -5.996 -4.439 1.00 92.75 163 ARG A C 1
ATOM 1253 O O . ARG A 1 163 ? -9.715 -6.400 -5.489 1.00 92.75 163 ARG A O 1
ATOM 1260 N N . GLU A 1 164 ? -11.162 -5.089 -4.378 1.00 91.94 164 GLU A N 1
ATOM 1261 C CA . GLU A 1 164 ? -11.809 -4.510 -5.559 1.00 91.94 164 GLU A CA 1
ATOM 1262 C C . GLU A 1 164 ? -10.891 -3.531 -6.300 1.00 91.94 164 GLU A C 1
ATOM 1264 O O . GLU A 1 164 ? -10.802 -3.568 -7.523 1.00 91.94 164 GLU A O 1
ATOM 1269 N N . THR A 1 165 ? -10.168 -2.682 -5.564 1.00 91.56 165 THR A N 1
ATOM 1270 C CA . THR A 1 165 ? -9.368 -1.593 -6.149 1.00 91.56 165 THR A CA 1
ATOM 1271 C C . THR A 1 165 ? -7.995 -2.060 -6.619 1.00 91.56 165 THR A C 1
ATOM 1273 O O . THR A 1 165 ? -7.534 -1.653 -7.683 1.00 91.56 165 THR A O 1
ATOM 1276 N N . TYR A 1 166 ? -7.327 -2.898 -5.822 1.00 91.25 166 TYR A N 1
ATOM 1277 C CA . TYR A 1 166 ? -5.931 -3.287 -6.048 1.00 91.25 166 TYR A CA 1
ATOM 1278 C C . TYR A 1 166 ? -5.767 -4.778 -6.360 1.00 91.25 166 TYR A C 1
ATOM 1280 O O . TYR A 1 166 ? -4.661 -5.223 -6.645 1.00 91.25 166 TYR A O 1
ATOM 1288 N N . GLY A 1 167 ? -6.839 -5.576 -6.304 1.00 89.69 167 GLY A N 1
ATOM 1289 C CA . GLY A 1 167 ? -6.757 -7.015 -6.567 1.00 89.69 167 GLY A CA 1
ATOM 1290 C C . GLY A 1 167 ? -5.961 -7.787 -5.512 1.00 89.69 167 GLY A C 1
ATOM 1291 O O . GLY A 1 167 ? -5.483 -8.885 -5.797 1.00 89.69 167 GLY A O 1
ATOM 1292 N N . VAL A 1 168 ? -5.795 -7.236 -4.304 1.00 89.38 168 VAL A N 1
ATOM 1293 C CA . VAL A 1 168 ? -4.963 -7.852 -3.263 1.00 89.38 168 VAL A CA 1
ATOM 1294 C C . VAL A 1 168 ? -5.773 -8.710 -2.288 1.00 89.38 168 VAL A C 1
ATOM 1296 O O . VAL A 1 168 ? -6.923 -8.418 -1.950 1.00 89.38 168 VAL A O 1
ATOM 1299 N N . LYS A 1 169 ? -5.156 -9.795 -1.810 1.00 90.62 169 LYS A N 1
ATOM 1300 C CA . LYS A 1 169 ? -5.707 -10.714 -0.799 1.00 90.62 169 LYS A CA 1
ATOM 1301 C C . LYS A 1 169 ? -5.013 -10.528 0.543 1.00 90.62 169 LYS A C 1
ATOM 1303 O O . LYS A 1 169 ? -3.901 -10.028 0.591 1.00 90.62 169 LYS A O 1
ATOM 1308 N N . ARG A 1 170 ? -5.655 -10.972 1.628 1.00 92.19 170 ARG A N 1
ATOM 1309 C CA . ARG A 1 170 ? -5.090 -10.924 2.982 1.00 92.19 170 ARG A CA 1
ATOM 1310 C C . ARG A 1 170 ? -3.791 -11.729 3.076 1.00 92.19 170 ARG A C 1
ATOM 1312 O O . ARG A 1 170 ? -3.803 -12.921 2.774 1.00 92.19 170 ARG A O 1
ATOM 1319 N N . GLY A 1 171 ? -2.739 -11.102 3.593 1.00 89.38 171 GLY A N 1
ATOM 1320 C CA . GLY A 1 171 ? -1.498 -11.780 3.960 1.00 89.38 171 GLY A CA 1
ATOM 1321 C C . GLY A 1 171 ? -1.577 -12.540 5.283 1.00 89.38 171 GLY A C 1
ATOM 1322 O O . GLY A 1 171 ? -2.473 -12.309 6.105 1.00 89.38 171 GLY A O 1
ATOM 1323 N N . ASN A 1 172 ? -0.626 -13.450 5.494 1.00 87.25 172 ASN A N 1
ATOM 1324 C CA . ASN A 1 172 ? -0.483 -14.207 6.742 1.00 87.25 172 ASN A CA 1
ATOM 1325 C C . ASN A 1 172 ? 0.922 -14.127 7.355 1.00 87.25 172 ASN A C 1
ATOM 1327 O O . ASN A 1 172 ? 1.179 -14.838 8.328 1.00 87.25 172 ASN A O 1
ATOM 1331 N N . GLN A 1 173 ? 1.823 -13.316 6.790 1.00 84.75 173 GLN A N 1
ATOM 1332 C CA . GLN A 1 173 ? 3.197 -13.291 7.265 1.00 84.75 173 GLN A CA 1
ATOM 1333 C C . GLN A 1 173 ? 3.252 -12.664 8.662 1.00 84.75 173 GLN A C 1
ATOM 1335 O O . GLN A 1 173 ? 2.646 -11.609 8.884 1.00 84.75 173 GLN A O 1
ATOM 1340 N N . PRO A 1 174 ? 3.962 -13.295 9.614 1.00 76.81 174 PRO A N 1
ATOM 1341 C CA . PRO A 1 174 ? 4.223 -12.670 10.894 1.00 76.81 174 PRO A CA 1
ATOM 1342 C C . PRO A 1 174 ? 5.072 -11.423 10.660 1.00 76.81 174 PRO A C 1
ATOM 1344 O O . PRO A 1 174 ? 6.009 -11.421 9.859 1.00 76.81 174 PRO A O 1
ATOM 1347 N N . ARG A 1 175 ? 4.723 -10.344 11.352 1.00 68.69 175 ARG A N 1
ATOM 1348 C CA . ARG A 1 175 ? 5.495 -9.112 11.290 1.00 68.69 175 ARG A CA 1
ATOM 1349 C C . ARG A 1 175 ? 6.854 -9.348 11.973 1.00 68.69 175 ARG A C 1
ATOM 1351 O O . ARG A 1 175 ? 6.858 -9.920 13.062 1.00 68.69 175 ARG A O 1
ATOM 1358 N N . PRO A 1 176 ? 7.982 -8.931 11.372 1.00 64.12 176 PRO A N 1
ATOM 1359 C CA . PRO A 1 176 ? 9.253 -8.900 12.087 1.00 64.12 176 PRO A CA 1
ATOM 1360 C C . PRO A 1 176 ? 9.143 -7.911 13.259 1.00 64.12 176 PRO A C 1
ATOM 1362 O O . PRO A 1 176 ? 8.698 -6.777 13.055 1.00 64.12 176 PRO A O 1
ATOM 1365 N N . GLU A 1 177 ? 9.462 -8.380 14.470 1.00 54.78 177 GLU A N 1
ATOM 1366 C CA . GLU A 1 177 ? 9.512 -7.560 15.696 1.00 54.78 177 GLU A CA 1
ATOM 1367 C C . GLU A 1 177 ? 10.590 -6.471 15.625 1.00 54.78 177 GLU A C 1
ATOM 1369 O O . GLU A 1 177 ? 11.677 -6.736 15.057 1.00 54.78 177 GLU A O 1
#

Sequence (177 aa):
MDTNQYEAAVTRLKSVNAVIEDLDPAIRADAFRVLESYVTGAPTTKGRADTASQRAGDAGGGETVSVIAASTLDDDSIIQLLEKHESTAATDNGVLVTAIFYSVFGRGPFEPKDFKTFADRHAMIWPNQYHKTVARRKQDGNLIVRKAQDGWYVTTAGEAYFRETYGVKRGNQPRPE

Secondary structure (DSSP, 8-state):
--HHHHHHHHHHHHHHHHHHHTS-TTTHHHHHHHHHHHHH------S--------------------B-TT---HHHHHHHHHHH--SSHHHHHHHHHHHHHHHH-S--B-HHHHHHHHHHTT----S-GGGTGGG-EET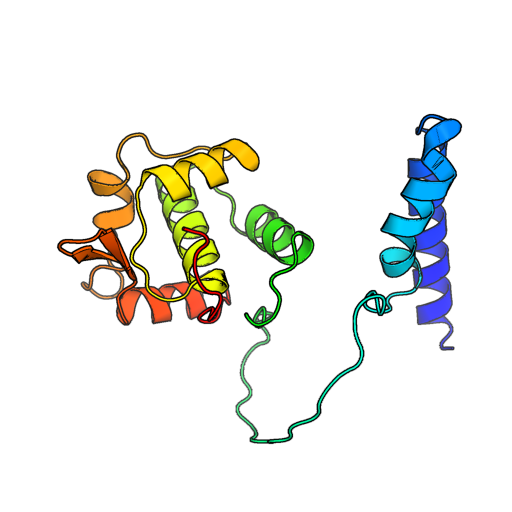TEESEEE-SSSEEE-HHHHHHHHHHH-B----PPPP-

Foldseek 3Di:
DDPVLVVLLVVLVVVQVVVLVPDDPVCSVVSCVVCVCVSNVHPDPDDDDDDDDDDDDDDDDDDDPPQPQLPDPDPVVLVVLCVVQADPDQLSLLLSLVLVCQSAANWDQDAPVVSVVVCVVVVGRHDPDCCVRQQVDDDPNHGQWDADPRHITGDPRVQVVSCVPRSGDGHHDHDDD